Protein AF-A0A5E4QAF1-F1 (afdb_monomer)

Foldseek 3Di:
DLVVVVVDDPVVQVVVLVVDPVSVVVVCVSVVPDPDPQAFDQAPVRDTDRDPVVVVVSVVVVVCVVPPDDDDPCPVVVVVVVVVVVVVVVDPPDPPDDPPDDDDPPPDD

Sequence (109 aa):
ALETVAVESWHSAIERAGDDWSGMHRLCRQLSGRPSPIRPLMASDGTPRYRAENRAEIFADHLETQFTPNPTADVQHVETIERHLKNYFESPIAPTEDPVVFSLDKSKG

Structure (mmCIF, N/CA/C/O backbone):
data_AF-A0A5E4QAF1-F1
#
_entry.id   AF-A0A5E4QAF1-F1
#
loop_
_atom_site.group_PDB
_atom_site.id
_atom_site.type_symbol
_atom_site.label_atom_id
_atom_site.label_alt_id
_atom_site.label_comp_id
_atom_site.label_asym_id
_atom_site.label_entity_id
_atom_site.label_seq_id
_atom_site.pdbx_PDB_ins_code
_atom_site.Cartn_x
_atom_site.Cartn_y
_atom_site.Cartn_z
_atom_site.occupancy
_atom_site.B_iso_or_equiv
_atom_site.auth_seq_id
_atom_site.auth_comp_id
_atom_site.auth_asym_id
_atom_site.auth_atom_id
_atom_site.pdbx_PDB_model_num
ATOM 1 N N . ALA A 1 1 ? 11.067 9.868 -22.290 1.00 47.94 1 ALA A N 1
ATOM 2 C CA . ALA A 1 1 ? 12.363 10.525 -22.020 1.00 47.94 1 ALA A CA 1
ATOM 3 C C . ALA A 1 1 ? 13.535 9.764 -22.667 1.00 47.94 1 ALA A C 1
ATOM 5 O O . ALA A 1 1 ? 14.500 9.434 -21.994 1.00 47.94 1 ALA A O 1
ATOM 6 N N . LEU A 1 2 ? 13.443 9.472 -23.972 1.00 51.16 2 LEU A N 1
ATOM 7 C CA . LEU A 1 2 ? 14.575 9.040 -24.816 1.00 51.16 2 LEU A CA 1
ATOM 8 C C . LEU A 1 2 ? 15.195 10.234 -25.569 1.00 51.16 2 LEU A C 1
ATOM 10 O O . LEU A 1 2 ? 16.276 10.118 -26.131 1.00 51.16 2 LEU A O 1
ATOM 14 N N . GLU A 1 3 ? 14.520 11.387 -25.558 1.00 51.44 3 GLU A N 1
ATOM 15 C CA . GLU A 1 3 ? 14.890 12.566 -26.348 1.00 51.44 3 GLU A CA 1
ATOM 16 C C . GLU A 1 3 ? 16.196 13.228 -25.900 1.00 51.44 3 GLU A C 1
ATOM 18 O O . GLU A 1 3 ? 16.859 13.852 -26.717 1.00 51.44 3 GLU A O 1
ATOM 23 N N . THR A 1 4 ? 16.619 13.072 -24.642 1.00 54.19 4 THR A N 1
ATOM 24 C CA . THR A 1 4 ? 17.805 13.783 -24.134 1.00 54.19 4 THR A CA 1
ATOM 25 C C . THR A 1 4 ? 19.129 13.118 -24.508 1.00 54.19 4 THR A C 1
ATOM 27 O O . THR A 1 4 ? 20.144 13.799 -24.553 1.00 54.19 4 THR A O 1
ATOM 30 N N . VAL A 1 5 ? 19.141 11.810 -24.795 1.00 55.03 5 VAL A N 1
ATOM 31 C CA . VAL A 1 5 ? 20.371 11.093 -25.196 1.00 55.03 5 VAL A CA 1
ATOM 32 C C . VAL A 1 5 ? 20.647 11.266 -26.690 1.00 55.03 5 VAL A C 1
ATOM 34 O O . VAL A 1 5 ? 21.797 11.247 -27.102 1.00 55.03 5 VAL A O 1
ATOM 37 N N . ALA A 1 6 ? 19.616 11.511 -27.504 1.00 55.12 6 ALA A N 1
ATOM 38 C CA . ALA A 1 6 ? 19.778 11.754 -28.938 1.00 55.12 6 ALA A CA 1
ATOM 39 C C . ALA A 1 6 ? 20.505 13.078 -29.260 1.00 55.12 6 ALA A C 1
ATOM 41 O O . ALA A 1 6 ? 20.986 13.249 -30.377 1.00 55.12 6 ALA A O 1
ATOM 42 N N . VAL A 1 7 ? 20.583 14.002 -28.294 1.00 59.25 7 VAL A N 1
ATOM 43 C CA . VAL A 1 7 ? 21.249 15.311 -28.430 1.00 59.25 7 VAL A CA 1
ATOM 44 C C . VAL A 1 7 ? 22.731 15.252 -28.020 1.00 59.25 7 VAL A C 1
ATOM 46 O O . VAL A 1 7 ? 23.509 16.124 -28.400 1.00 59.25 7 VAL A O 1
ATOM 49 N N . GLU A 1 8 ? 23.158 14.214 -27.297 1.00 63.34 8 GLU A N 1
ATOM 50 C CA . GLU A 1 8 ? 24.538 14.051 -26.829 1.00 63.34 8 GLU A CA 1
ATOM 51 C C . GLU A 1 8 ? 25.272 12.948 -27.603 1.00 63.34 8 GLU A C 1
ATOM 53 O O . GLU A 1 8 ? 24.698 11.928 -27.979 1.00 63.34 8 GLU A O 1
ATOM 58 N N . SER A 1 9 ? 26.579 13.123 -27.819 1.00 82.69 9 SER A N 1
ATOM 59 C CA . SER A 1 9 ? 27.425 12.041 -28.333 1.00 82.69 9 SER A CA 1
ATOM 60 C C . SER A 1 9 ? 27.401 10.860 -27.359 1.00 82.69 9 SER A C 1
ATOM 62 O O . SER A 1 9 ? 27.585 11.041 -26.153 1.00 82.69 9 SER A O 1
ATOM 64 N N . TRP A 1 10 ? 27.243 9.639 -27.881 1.00 80.62 10 TRP A N 1
ATOM 65 C CA . TRP A 1 10 ? 27.295 8.396 -27.099 1.00 80.62 10 TRP A CA 1
ATOM 66 C C . TRP A 1 10 ? 28.526 8.303 -26.198 1.00 80.62 10 TRP A C 1
ATOM 68 O O . TRP A 1 10 ? 28.453 7.741 -25.109 1.00 80.62 10 TRP A O 1
ATOM 78 N N . HIS A 1 11 ? 29.641 8.889 -26.633 1.00 84.25 11 HIS A N 1
ATOM 79 C CA . HIS A 1 11 ? 30.870 8.932 -25.856 1.00 84.25 11 HIS A CA 1
ATOM 80 C C . HIS A 1 11 ? 30.687 9.702 -24.542 1.00 84.25 11 HIS A C 1
ATOM 82 O O . HIS A 1 11 ? 30.952 9.161 -23.474 1.00 84.25 11 HIS A O 1
ATOM 88 N N . SER A 1 12 ? 30.113 10.904 -24.606 1.00 85.00 12 SER A N 1
ATOM 89 C CA . SER A 1 12 ? 29.847 11.740 -23.431 1.00 85.00 12 SER A CA 1
ATOM 90 C C . SER A 1 12 ? 28.788 11.132 -22.506 1.00 85.00 12 SER A C 1
ATOM 92 O O . SER A 1 12 ? 28.875 11.272 -21.288 1.00 85.00 12 SER A O 1
ATOM 94 N N . ALA A 1 13 ? 27.799 10.425 -23.066 1.00 83.50 13 ALA A N 1
ATOM 95 C CA . ALA A 1 13 ? 26.800 9.707 -22.276 1.00 83.50 13 ALA A CA 1
ATOM 96 C C . ALA A 1 13 ? 27.411 8.537 -21.483 1.00 83.50 13 ALA A C 1
ATOM 98 O O . ALA A 1 13 ? 27.023 8.306 -20.337 1.00 83.50 13 ALA A O 1
ATOM 99 N N . ILE A 1 14 ? 28.373 7.821 -22.076 1.00 87.12 14 ILE A N 1
ATOM 100 C CA . ILE A 1 14 ? 29.098 6.723 -21.424 1.00 87.12 14 ILE A CA 1
ATOM 101 C C . ILE A 1 14 ? 30.085 7.258 -20.383 1.00 87.12 14 ILE A C 1
ATOM 103 O O . ILE A 1 14 ? 30.112 6.720 -19.281 1.00 87.12 14 ILE A O 1
ATOM 107 N N . GLU A 1 15 ? 30.845 8.316 -20.689 1.00 90.31 15 GLU A N 1
ATOM 108 C CA . GLU A 1 15 ? 31.775 8.941 -19.733 1.00 90.31 15 GLU A CA 1
ATOM 109 C C . GLU A 1 15 ? 31.044 9.395 -18.469 1.00 90.31 15 GLU A C 1
ATOM 111 O O . GLU A 1 15 ? 31.394 8.980 -17.370 1.00 90.31 15 GLU A O 1
ATOM 116 N N . ARG A 1 16 ? 29.938 10.130 -18.625 1.00 86.88 16 ARG A N 1
ATOM 117 C CA . ARG A 1 16 ? 29.124 10.601 -17.495 1.00 86.88 16 ARG A CA 1
ATOM 118 C C . ARG A 1 16 ? 28.494 9.472 -16.682 1.00 86.88 16 ARG A C 1
ATOM 120 O O . ARG A 1 16 ? 28.290 9.599 -15.480 1.00 86.88 16 ARG A O 1
ATOM 127 N N . ALA A 1 17 ? 28.110 8.379 -17.338 1.00 87.88 17 ALA A N 1
ATOM 128 C CA . ALA A 1 17 ? 27.568 7.210 -16.651 1.00 87.88 17 ALA A CA 1
ATOM 129 C C . ALA A 1 17 ? 28.665 6.362 -15.985 1.00 87.88 17 ALA A C 1
ATOM 131 O O . ALA A 1 17 ? 28.347 5.553 -15.117 1.00 87.88 17 ALA A O 1
ATOM 132 N N . GLY A 1 18 ? 29.925 6.525 -16.397 1.00 87.50 18 GLY A N 1
ATOM 133 C CA . GLY A 1 18 ? 31.085 5.804 -15.878 1.00 87.50 18 GLY A CA 1
ATOM 134 C C . GLY A 1 18 ? 31.585 6.306 -14.524 1.00 87.50 18 GLY A C 1
ATOM 135 O O . GLY A 1 18 ? 32.295 5.564 -13.851 1.00 87.50 18 GLY A O 1
ATOM 136 N N . ASP A 1 19 ? 31.176 7.508 -14.105 1.00 88.25 19 ASP A N 1
ATOM 137 C CA . ASP A 1 19 ? 31.572 8.113 -12.825 1.00 88.25 19 ASP A CA 1
ATOM 138 C C . ASP A 1 19 ? 31.082 7.317 -11.598 1.00 88.25 19 ASP A C 1
ATOM 140 O O . ASP A 1 19 ? 31.707 7.358 -10.540 1.00 88.25 19 ASP A O 1
ATOM 144 N N . ASP A 1 20 ? 29.973 6.577 -11.725 1.00 89.50 20 ASP A N 1
ATOM 145 C CA . ASP A 1 20 ? 29.440 5.715 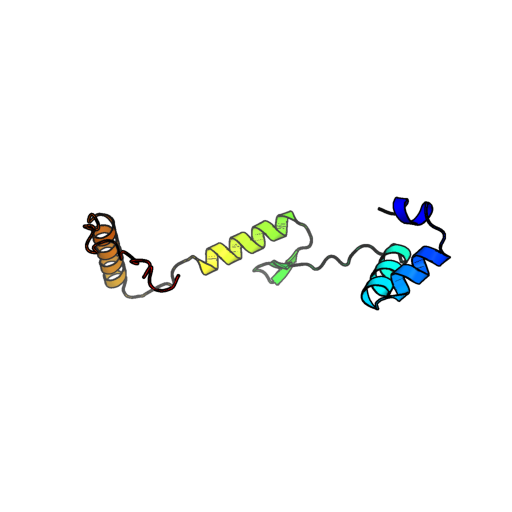-10.666 1.00 89.50 20 ASP A CA 1
ATOM 146 C C . ASP A 1 20 ? 28.658 4.515 -11.229 1.00 89.50 20 ASP A C 1
ATOM 148 O O . ASP A 1 20 ? 28.003 4.577 -12.273 1.00 89.50 20 ASP A O 1
ATOM 152 N N . TRP A 1 21 ? 28.647 3.417 -10.473 1.00 86.31 21 TRP A N 1
ATOM 153 C CA . TRP A 1 21 ? 27.923 2.193 -10.806 1.00 86.31 21 TRP A CA 1
ATOM 154 C C . TRP A 1 21 ? 26.425 2.446 -11.011 1.00 86.31 21 TRP A C 1
ATOM 156 O O . TRP A 1 21 ? 25.815 1.862 -11.910 1.00 86.31 21 TRP A O 1
ATOM 166 N N . SER A 1 22 ? 25.815 3.350 -10.234 1.00 87.94 22 SER A N 1
ATOM 167 C CA . SER A 1 22 ? 24.399 3.698 -10.405 1.00 87.94 22 SER A CA 1
ATOM 168 C C . SER A 1 22 ? 24.117 4.420 -11.730 1.00 87.94 22 SER A C 1
ATOM 170 O O . SER A 1 22 ? 23.057 4.204 -12.332 1.00 87.94 22 SER A O 1
ATOM 172 N N . GLY A 1 23 ? 25.075 5.216 -12.218 1.00 88.06 23 GLY A N 1
ATOM 173 C CA . GLY A 1 23 ? 25.031 5.885 -13.516 1.00 88.06 23 GLY A CA 1
ATOM 174 C C . GLY A 1 23 ? 25.014 4.874 -14.656 1.00 88.06 23 GLY A C 1
ATOM 175 O O . GLY A 1 23 ? 24.104 4.893 -15.491 1.00 88.06 23 GLY A O 1
ATOM 176 N N . MET A 1 24 ? 25.942 3.916 -14.624 1.00 90.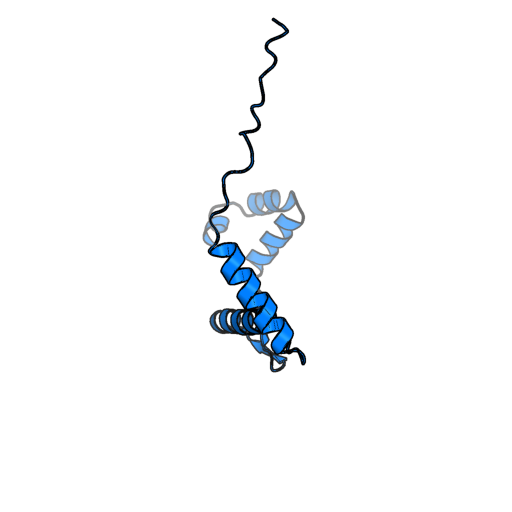56 24 MET A N 1
ATOM 177 C CA . MET A 1 24 ? 26.012 2.834 -15.606 1.00 90.56 24 MET A CA 1
ATOM 178 C C . MET A 1 24 ? 24.750 1.961 -15.584 1.00 90.56 24 MET A C 1
ATOM 180 O O . MET A 1 24 ? 24.181 1.661 -16.635 1.00 90.56 24 MET A O 1
ATOM 184 N N . HIS A 1 25 ? 24.229 1.617 -14.400 1.00 87.56 25 HIS A N 1
ATOM 185 C CA . HIS A 1 25 ? 22.956 0.892 -14.276 1.00 87.56 25 HIS A CA 1
ATOM 186 C C . HIS A 1 25 ? 21.787 1.649 -14.892 1.00 87.56 25 HIS A C 1
ATOM 188 O O . HIS A 1 25 ? 20.954 1.048 -15.573 1.00 87.56 25 HIS A O 1
ATOM 194 N N . ARG A 1 26 ? 21.711 2.965 -14.674 1.00 86.88 26 ARG A N 1
ATOM 195 C CA . ARG A 1 26 ? 20.662 3.812 -15.248 1.00 86.88 26 ARG A CA 1
ATOM 196 C C . ARG A 1 26 ? 20.768 3.875 -16.773 1.00 86.88 26 ARG A C 1
ATOM 198 O O . ARG A 1 26 ? 19.738 3.737 -17.433 1.00 86.88 26 ARG A O 1
ATOM 205 N N . LEU A 1 27 ? 21.976 4.018 -17.322 1.00 88.06 27 LEU A N 1
ATOM 206 C CA . LEU A 1 27 ? 22.211 4.004 -18.769 1.00 88.06 27 LEU A CA 1
ATOM 207 C C . LEU A 1 27 ? 21.804 2.652 -19.375 1.00 88.06 27 LEU A C 1
ATOM 209 O O . LEU A 1 27 ? 20.961 2.607 -20.268 1.00 88.06 27 LEU A O 1
ATOM 213 N N . CYS A 1 28 ? 22.297 1.539 -18.825 1.00 87.88 28 CYS A N 1
ATOM 214 C CA . CYS A 1 28 ? 21.918 0.187 -19.250 1.00 87.88 28 CYS A CA 1
ATOM 215 C C . CYS A 1 28 ? 20.400 -0.037 -19.192 1.00 87.88 28 CYS A C 1
ATOM 217 O O . CYS A 1 28 ? 19.810 -0.633 -20.095 1.00 87.88 28 CYS A O 1
ATOM 219 N N . ARG A 1 29 ? 19.737 0.477 -18.150 1.00 85.88 29 ARG A N 1
ATOM 220 C CA . ARG A 1 29 ? 18.280 0.417 -18.000 1.00 85.88 29 ARG A CA 1
ATOM 221 C C . ARG A 1 29 ? 17.563 1.149 -19.131 1.00 85.88 29 ARG A C 1
ATOM 223 O O . ARG A 1 29 ? 16.656 0.571 -19.727 1.00 85.88 29 ARG A O 1
ATOM 230 N N . GLN A 1 30 ? 17.971 2.382 -19.426 1.00 85.69 30 GLN A N 1
ATOM 231 C CA . GLN A 1 30 ? 17.395 3.197 -20.497 1.00 85.69 30 GLN A CA 1
ATOM 232 C C . GLN A 1 30 ? 17.591 2.542 -21.869 1.00 85.69 30 GLN A C 1
ATOM 234 O O . GLN A 1 30 ? 16.636 2.452 -22.638 1.00 85.69 30 GLN A O 1
ATOM 239 N N . LEU A 1 31 ? 18.790 2.014 -22.138 1.00 87.50 31 LEU A N 1
ATOM 240 C CA . LEU A 1 31 ? 19.121 1.355 -23.405 1.00 87.50 31 LEU A CA 1
ATOM 241 C C . LEU A 1 31 ? 18.389 0.037 -23.610 1.00 87.50 31 LEU A C 1
ATOM 243 O O . LEU A 1 31 ? 18.020 -0.294 -24.732 1.00 87.50 31 LEU A O 1
ATOM 247 N N . SER A 1 32 ? 18.145 -0.711 -22.533 1.00 87.69 32 SER A N 1
ATOM 248 C CA . SER A 1 32 ? 17.455 -1.997 -22.630 1.00 87.69 32 SER A CA 1
ATOM 249 C C . SER A 1 32 ? 16.023 -1.879 -23.159 1.00 87.69 32 SER A C 1
ATOM 251 O O . SER A 1 32 ? 15.444 -2.894 -23.542 1.00 87.69 32 SER A O 1
ATOM 253 N N . GLY A 1 33 ? 15.420 -0.681 -23.109 1.00 82.69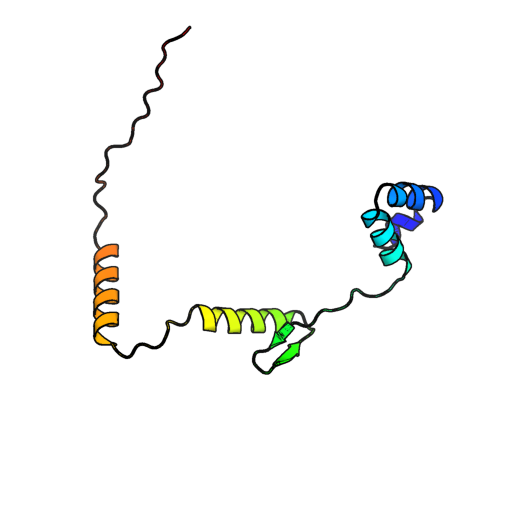 33 GLY A N 1
ATOM 254 C CA . GLY A 1 33 ? 14.021 -0.453 -23.477 1.00 82.69 33 GLY A CA 1
ATOM 255 C C . GLY A 1 33 ? 13.025 -1.288 -22.664 1.00 82.69 33 GLY A C 1
ATOM 256 O O . GLY A 1 33 ? 11.836 -1.311 -22.978 1.00 82.69 33 GLY A O 1
ATOM 257 N N . ARG A 1 34 ? 13.489 -2.003 -21.627 1.00 82.75 34 ARG A N 1
ATOM 258 C CA . ARG A 1 34 ? 12.652 -2.907 -20.848 1.00 82.75 34 ARG A CA 1
ATOM 259 C C . ARG A 1 34 ? 11.711 -2.078 -19.981 1.00 82.75 34 ARG A C 1
ATOM 261 O O . ARG A 1 34 ? 12.181 -1.188 -19.264 1.00 82.75 34 ARG A O 1
ATOM 268 N N . PRO A 1 35 ? 10.403 -2.384 -19.980 1.00 78.50 35 PRO A N 1
ATOM 269 C CA . PRO A 1 35 ? 9.487 -1.746 -19.052 1.00 78.50 35 PRO A CA 1
ATOM 270 C C . PRO A 1 35 ? 9.943 -2.016 -17.616 1.00 78.50 35 PRO A C 1
ATOM 272 O O . PRO A 1 35 ? 10.552 -3.048 -17.307 1.00 78.50 35 PRO A O 1
ATOM 275 N N . SER A 1 36 ? 9.663 -1.072 -16.718 1.00 76.25 36 SER A N 1
ATOM 276 C CA . SER A 1 36 ? 9.976 -1.280 -15.309 1.00 76.25 36 SER A CA 1
ATOM 277 C C . SER A 1 36 ? 9.197 -2.490 -14.786 1.00 76.25 36 SER A C 1
ATOM 279 O O . SER A 1 36 ? 8.010 -2.597 -15.099 1.00 76.25 36 SER A O 1
ATOM 281 N N . PRO A 1 37 ? 9.813 -3.413 -14.019 1.00 76.12 37 PRO A N 1
ATOM 282 C CA . PRO A 1 37 ? 9.076 -4.533 -13.476 1.00 76.12 37 PRO A CA 1
ATOM 283 C C . PRO A 1 37 ? 8.008 -3.974 -12.540 1.00 76.12 37 PRO A C 1
ATOM 285 O O . PRO A 1 37 ? 8.310 -3.280 -11.565 1.00 76.12 37 PRO A O 1
ATOM 288 N N . ILE A 1 38 ? 6.751 -4.258 -12.862 1.00 81.81 38 ILE A N 1
ATOM 289 C CA . ILE A 1 38 ? 5.629 -3.894 -12.009 1.00 81.81 38 ILE A CA 1
ATOM 290 C C . ILE A 1 38 ? 5.645 -4.875 -10.844 1.00 81.81 38 ILE A C 1
ATOM 292 O O . ILE A 1 38 ? 5.356 -6.057 -11.015 1.00 81.81 38 ILE A O 1
ATOM 296 N N . ARG A 1 39 ? 6.017 -4.389 -9.659 1.00 85.31 39 ARG A N 1
ATOM 297 C CA . ARG A 1 39 ? 5.892 -5.169 -8.427 1.00 85.31 39 ARG A CA 1
ATOM 298 C C . ARG A 1 39 ? 4.430 -5.128 -7.965 1.00 85.31 39 ARG A C 1
ATOM 300 O O . ARG A 1 39 ? 3.932 -4.022 -7.715 1.00 85.31 39 ARG A O 1
ATOM 307 N N . PRO A 1 40 ? 3.729 -6.274 -7.906 1.00 90.94 40 PRO A N 1
ATOM 308 C CA . PRO A 1 40 ? 2.375 -6.312 -7.377 1.00 90.94 40 PRO A CA 1
ATOM 309 C C . PRO A 1 40 ? 2.38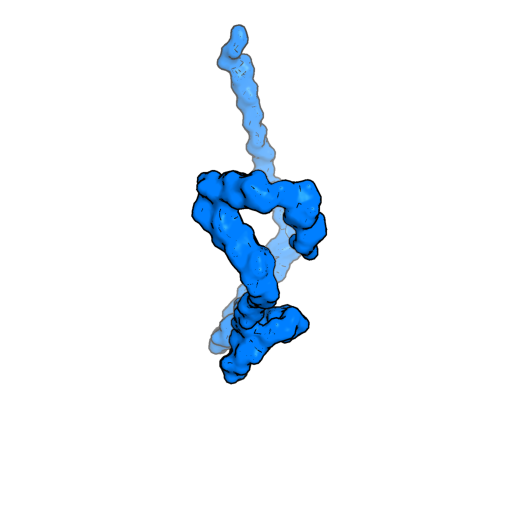3 -6.102 -5.862 1.00 90.94 40 PRO A C 1
ATOM 311 O O . PRO A 1 40 ? 3.366 -6.426 -5.194 1.00 90.94 40 PRO A O 1
ATOM 314 N N . LEU A 1 41 ? 1.278 -5.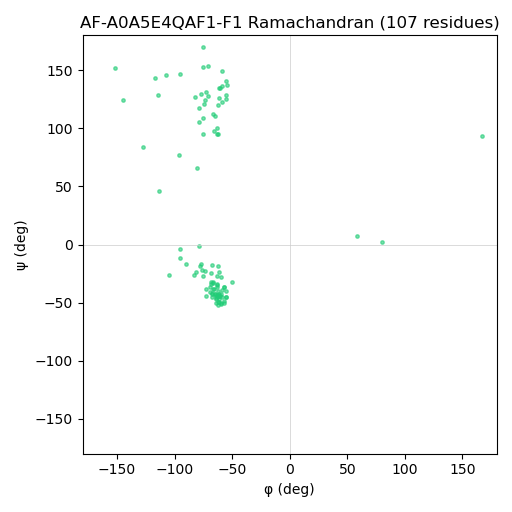580 -5.335 1.00 93.12 41 LEU A N 1
ATOM 315 C CA . LEU A 1 41 ? 0.975 -5.664 -3.907 1.00 93.12 41 LEU A CA 1
ATOM 316 C C . LEU A 1 41 ? 0.073 -6.870 -3.666 1.00 93.12 41 LEU A C 1
ATOM 318 O O . LEU A 1 41 ? -0.743 -7.205 -4.525 1.00 93.12 41 LEU A O 1
ATOM 322 N N . MET A 1 42 ? 0.230 -7.517 -2.518 1.00 94.06 42 MET A N 1
ATOM 323 C CA . MET A 1 42 ? -0.670 -8.590 -2.114 1.00 94.06 42 MET A CA 1
ATOM 324 C C . MET A 1 42 ? -1.913 -7.979 -1.482 1.00 94.06 42 MET A C 1
ATOM 326 O O . MET A 1 42 ? -1.796 -7.154 -0.578 1.00 94.06 42 MET A O 1
ATOM 330 N N . ALA A 1 43 ? -3.083 -8.369 -1.978 1.00 92.25 43 ALA A N 1
ATOM 331 C CA . ALA A 1 43 ? -4.341 -8.095 -1.304 1.00 92.25 43 ALA A CA 1
ATOM 332 C C . ALA A 1 43 ? -4.523 -9.029 -0.094 1.00 92.25 43 ALA A C 1
ATOM 334 O O . ALA A 1 43 ? -3.760 -9.979 0.100 1.00 92.25 43 ALA A O 1
ATOM 335 N N . SER A 1 44 ? -5.530 -8.743 0.728 1.00 89.38 44 SER A N 1
ATOM 336 C CA . SER A 1 44 ? -5.872 -9.510 1.935 1.00 89.38 44 SER A CA 1
ATOM 337 C C . SER A 1 44 ? -6.203 -10.981 1.648 1.00 89.38 44 SER A C 1
ATOM 339 O O . SER A 1 44 ? -5.945 -11.848 2.478 1.00 89.38 44 SER A O 1
ATOM 341 N N . ASP A 1 45 ? -6.695 -11.276 0.444 1.00 91.75 45 ASP A N 1
ATOM 342 C CA . ASP A 1 45 ? -6.952 -12.623 -0.077 1.00 91.75 45 ASP A CA 1
ATOM 343 C C . ASP A 1 45 ? -5.683 -13.350 -0.577 1.00 91.75 45 ASP A C 1
ATOM 345 O O . ASP A 1 45 ? -5.757 -14.487 -1.042 1.00 91.75 45 ASP A O 1
ATOM 349 N N . GLY A 1 46 ? -4.514 -12.703 -0.510 1.00 91.81 46 GLY A N 1
ATOM 350 C CA . GLY A 1 46 ? -3.246 -13.210 -1.037 1.00 91.81 46 GLY A CA 1
ATOM 351 C C . GLY A 1 46 ? -3.077 -13.037 -2.551 1.00 91.81 46 GLY A C 1
ATOM 352 O O . GLY A 1 46 ? -2.049 -13.439 -3.101 1.00 91.81 46 GLY A O 1
ATOM 353 N N . THR A 1 47 ? -4.041 -12.425 -3.245 1.00 93.75 47 THR A N 1
ATOM 354 C CA . THR A 1 47 ? -3.979 -12.216 -4.693 1.00 93.75 47 THR A CA 1
ATOM 355 C C . THR A 1 47 ? -3.045 -11.048 -5.033 1.00 93.75 47 THR A C 1
ATOM 357 O O . THR A 1 47 ? -3.232 -9.937 -4.525 1.00 93.75 47 THR A O 1
ATOM 360 N N . PRO A 1 48 ? -2.078 -11.217 -5.957 1.00 94.00 48 PRO A N 1
ATOM 361 C CA . PRO A 1 48 ? -1.237 -10.117 -6.415 1.00 94.00 48 PRO A CA 1
ATOM 362 C C . PRO A 1 48 ? -2.025 -9.126 -7.289 1.00 94.00 48 PRO A C 1
ATOM 364 O O . PRO A 1 48 ? -2.632 -9.492 -8.297 1.00 94.00 48 PRO A O 1
ATOM 367 N N . ARG A 1 49 ? -1.972 -7.835 -6.947 1.00 93.44 49 ARG A N 1
ATOM 368 C CA . ARG A 1 49 ? -2.620 -6.735 -7.677 1.00 93.44 49 ARG A CA 1
ATOM 369 C C . ARG A 1 49 ? -1.581 -5.781 -8.277 1.00 93.44 49 ARG A C 1
ATOM 371 O O . ARG A 1 49 ? -0.689 -5.286 -7.589 1.00 93.44 49 ARG A O 1
ATOM 378 N N . TYR A 1 50 ? -1.715 -5.504 -9.576 1.00 90.88 50 TYR A N 1
ATOM 379 C CA . TYR A 1 50 ? -0.713 -4.768 -10.371 1.00 90.88 50 TYR A CA 1
ATOM 380 C C . TYR A 1 50 ? -1.095 -3.321 -10.695 1.00 90.88 50 TYR A C 1
ATOM 382 O O . TYR A 1 50 ? -0.216 -2.493 -10.932 1.00 90.88 50 TYR A O 1
ATOM 390 N N . ARG A 1 51 ? -2.398 -3.026 -10.747 1.00 90.31 51 ARG A N 1
ATOM 391 C CA . ARG A 1 51 ? -2.915 -1.703 -11.109 1.00 90.31 51 ARG A CA 1
ATOM 392 C C . ARG A 1 51 ? -2.746 -0.706 -9.966 1.00 90.31 51 ARG A C 1
ATOM 394 O O . ARG A 1 51 ? -2.732 -1.114 -8.808 1.00 90.31 51 ARG A O 1
ATOM 401 N N . ALA A 1 52 ? -2.630 0.577 -10.297 1.00 86.94 52 ALA A N 1
ATOM 402 C CA . ALA A 1 52 ? -2.440 1.635 -9.309 1.00 86.94 52 ALA A CA 1
ATOM 403 C C . ALA A 1 52 ? -3.664 1.791 -8.397 1.00 86.94 52 ALA A C 1
ATOM 405 O O . ALA A 1 52 ? -3.495 1.948 -7.193 1.00 86.94 52 ALA A O 1
ATOM 406 N N . GLU A 1 53 ? -4.872 1.659 -8.947 1.00 89.25 53 GLU A N 1
ATOM 407 C CA . GLU A 1 53 ? -6.131 1.808 -8.208 1.00 89.25 53 GLU A CA 1
ATOM 408 C C . GLU A 1 53 ? -6.237 0.750 -7.104 1.00 89.25 53 GLU A C 1
ATOM 410 O O . GLU A 1 53 ? -6.485 1.071 -5.948 1.00 89.25 53 GLU A O 1
ATOM 415 N N . ASN A 1 54 ? -5.891 -0.501 -7.423 1.00 90.88 54 ASN A N 1
ATOM 416 C CA . ASN A 1 54 ? -5.892 -1.594 -6.448 1.00 90.88 54 ASN A CA 1
ATOM 417 C C . ASN A 1 54 ? -4.922 -1.363 -5.281 1.00 90.88 54 ASN A C 1
ATOM 419 O O . ASN A 1 54 ? -5.084 -1.968 -4.229 1.00 90.88 54 ASN A O 1
ATOM 423 N N . ARG A 1 55 ? -3.876 -0.545 -5.459 1.00 90.94 55 ARG A N 1
ATOM 424 C CA . ARG A 1 55 ? -2.933 -0.259 -4.371 1.00 90.94 55 ARG A CA 1
ATOM 425 C C . ARG A 1 55 ? -3.558 0.649 -3.322 1.00 90.94 55 ARG A C 1
ATOM 427 O O . ARG A 1 55 ? -3.284 0.448 -2.148 1.00 90.94 55 ARG A O 1
ATOM 434 N N . ALA A 1 56 ? -4.365 1.622 -3.747 1.00 91.81 56 ALA A N 1
ATOM 435 C CA . ALA A 1 56 ? -5.069 2.509 -2.829 1.00 91.81 56 ALA A CA 1
ATOM 436 C C . ALA A 1 56 ? -6.030 1.711 -1.940 1.00 91.81 56 ALA A C 1
ATOM 438 O O . ALA A 1 56 ? -5.988 1.876 -0.727 1.00 91.81 56 ALA A O 1
ATOM 439 N N . GLU A 1 57 ? -6.783 0.780 -2.532 1.00 93.75 57 GLU A N 1
ATOM 440 C CA . GLU A 1 57 ? -7.680 -0.119 -1.792 1.00 93.75 57 GLU A CA 1
ATOM 441 C C . GLU A 1 57 ? -6.913 -0.999 -0.795 1.00 93.75 57 GLU A C 1
ATOM 443 O O . GLU A 1 57 ? -7.246 -1.030 0.380 1.00 93.75 57 GLU A O 1
ATOM 448 N N . ILE A 1 58 ? -5.804 -1.628 -1.212 1.00 94.94 58 ILE A N 1
ATOM 449 C CA . ILE A 1 58 ? -4.977 -2.446 -0.302 1.00 94.94 58 ILE A CA 1
ATOM 450 C C . ILE A 1 58 ? -4.463 -1.625 0.889 1.00 94.94 58 ILE A C 1
ATOM 452 O O . ILE A 1 58 ? -4.395 -2.129 2.011 1.00 94.94 58 ILE A O 1
ATOM 456 N N . PHE A 1 59 ? -4.073 -0.368 0.661 1.00 93.38 59 PHE A N 1
ATOM 457 C CA . PHE A 1 59 ? -3.670 0.508 1.756 1.00 93.38 59 PHE A CA 1
ATOM 458 C C . PHE A 1 59 ? -4.850 0.898 2.642 1.00 93.38 59 PHE A C 1
ATOM 460 O O . PHE A 1 59 ? -4.682 0.908 3.857 1.00 93.38 59 PHE A O 1
ATOM 467 N N . ALA A 1 60 ? -6.017 1.191 2.068 1.00 94.00 60 ALA A N 1
ATOM 468 C CA . ALA A 1 60 ? -7.221 1.502 2.829 1.00 94.00 60 ALA A CA 1
ATOM 469 C C . ALA A 1 60 ? -7.613 0.333 3.747 1.00 94.00 60 ALA A C 1
ATOM 471 O O . ALA A 1 60 ? -7.704 0.540 4.955 1.00 94.00 60 ALA A O 1
ATOM 472 N N . ASP A 1 61 ? -7.696 -0.890 3.211 1.00 93.31 61 ASP A N 1
ATOM 473 C CA . ASP A 1 61 ? -7.993 -2.114 3.970 1.00 93.31 61 ASP A CA 1
ATOM 474 C C . ASP A 1 61 ? -7.006 -2.317 5.133 1.00 93.31 61 ASP A C 1
ATOM 476 O O . ASP A 1 61 ? -7.371 -2.645 6.269 1.00 93.31 61 ASP A O 1
ATOM 480 N N . HIS A 1 62 ? -5.712 -2.120 4.857 1.00 92.50 62 HIS A N 1
ATOM 481 C CA . HIS A 1 62 ? -4.674 -2.289 5.866 1.00 92.50 62 HIS A CA 1
ATOM 482 C C . HIS A 1 62 ? -4.769 -1.231 6.970 1.00 92.50 62 HIS A C 1
ATOM 484 O O . HIS A 1 62 ? -4.633 -1.561 8.148 1.00 92.50 62 HIS A O 1
ATOM 490 N N . LEU A 1 63 ? -5.008 0.030 6.603 1.00 94.00 63 LEU A N 1
ATOM 491 C CA . LEU A 1 63 ? -5.147 1.124 7.561 1.00 94.00 63 LEU A CA 1
ATOM 492 C C . LEU A 1 63 ? -6.417 0.967 8.399 1.00 94.00 63 LEU A C 1
ATOM 494 O O . LEU A 1 63 ? -6.347 1.137 9.611 1.00 94.00 63 LEU A O 1
ATOM 498 N N . GLU A 1 64 ? -7.542 0.579 7.798 1.00 93.44 64 GLU A N 1
ATOM 499 C CA . GLU A 1 64 ? -8.774 0.269 8.529 1.00 93.44 64 GLU A CA 1
ATOM 500 C C . GLU A 1 64 ? -8.520 -0.806 9.590 1.00 93.44 64 GLU A C 1
ATOM 502 O O . GLU A 1 64 ? -8.872 -0.630 10.756 1.00 93.44 64 GLU A O 1
ATOM 507 N N . THR A 1 65 ? -7.804 -1.871 9.226 1.00 90.25 65 THR A N 1
ATOM 508 C CA . THR A 1 65 ? -7.441 -2.935 10.169 1.00 90.25 65 THR A CA 1
ATOM 509 C C . THR A 1 65 ? -6.540 -2.426 11.301 1.00 90.25 6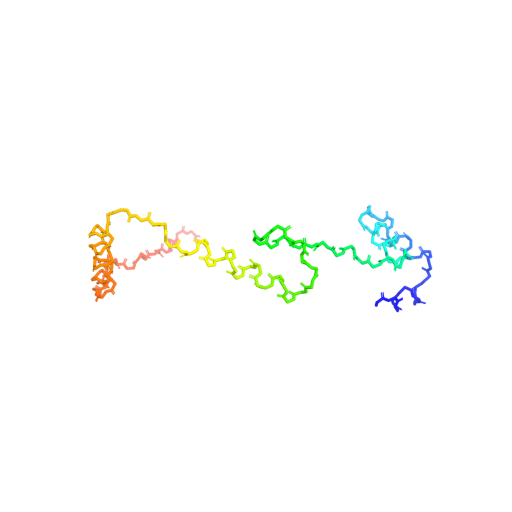5 THR A C 1
ATOM 511 O O . THR A 1 65 ? -6.755 -2.775 12.456 1.00 90.25 65 THR A O 1
ATOM 514 N N . GLN A 1 66 ? -5.529 -1.602 10.996 1.00 91.88 66 GLN A N 1
ATOM 515 C CA . GLN A 1 66 ? -4.598 -1.063 12.000 1.00 91.88 66 GLN A CA 1
ATOM 516 C C . GLN A 1 66 ? -5.258 -0.060 12.955 1.00 91.88 66 GLN A C 1
ATOM 518 O O . GLN A 1 66 ? -4.854 0.035 14.113 1.00 91.88 66 GLN A O 1
ATOM 523 N N . PHE A 1 67 ? -6.248 0.695 12.474 1.00 91.25 67 PHE A N 1
ATOM 524 C CA . PHE A 1 67 ? -6.947 1.711 13.262 1.00 91.25 67 PHE A CA 1
ATOM 525 C C . PHE A 1 67 ? -8.248 1.220 13.895 1.00 91.25 67 PHE A C 1
ATOM 527 O O . PHE A 1 67 ? -8.859 1.96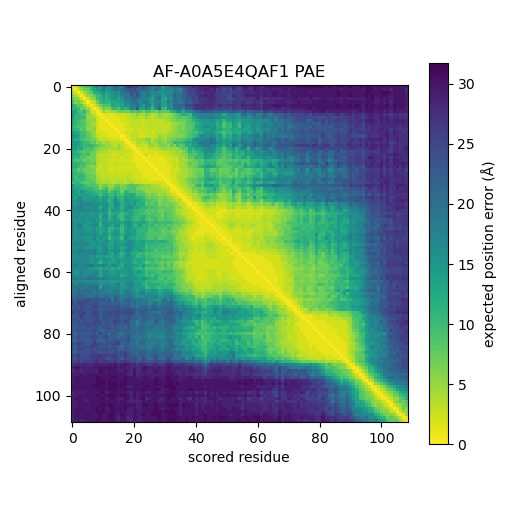0 14.666 1.00 91.25 67 PHE A O 1
ATOM 534 N N . THR A 1 68 ? -8.660 -0.017 13.626 1.00 88.69 68 THR A N 1
ATOM 535 C CA . THR A 1 68 ? -9.758 -0.651 14.355 1.00 88.69 68 THR A CA 1
ATOM 536 C C . THR A 1 68 ? -9.259 -1.050 15.748 1.00 88.69 68 THR A C 1
ATOM 538 O O . THR A 1 68 ? -8.300 -1.819 15.848 1.00 88.69 68 THR A O 1
ATOM 541 N N . PRO A 1 69 ? -9.872 -0.548 16.839 1.00 84.31 69 PRO A N 1
ATOM 542 C CA . PRO A 1 69 ? -9.490 -0.938 18.190 1.00 84.31 69 PRO A CA 1
ATOM 543 C C . PRO A 1 69 ? -9.560 -2.454 18.370 1.00 84.31 69 PRO A C 1
ATOM 545 O O . PRO A 1 69 ? -10.489 -3.107 17.888 1.00 84.31 69 PRO A O 1
ATOM 548 N N . ASN A 1 70 ? -8.597 -3.017 19.100 1.00 83.12 70 ASN A N 1
ATOM 549 C CA . ASN A 1 70 ? -8.627 -4.441 19.414 1.00 83.12 70 ASN A CA 1
ATOM 550 C C . ASN A 1 70 ? -9.914 -4.783 20.181 1.00 83.12 70 ASN A C 1
ATOM 552 O O . ASN A 1 70 ? -10.262 -4.069 21.128 1.00 83.12 70 ASN A O 1
ATOM 556 N N . PRO A 1 71 ? -10.596 -5.888 19.834 1.00 82.31 71 PRO A N 1
ATOM 557 C CA . PRO A 1 71 ? -11.757 -6.324 20.587 1.00 82.31 71 PRO A CA 1
ATOM 558 C C . PRO A 1 71 ? -11.338 -6.629 22.028 1.00 82.31 71 PRO A C 1
ATOM 560 O O . PRO A 1 71 ? -10.413 -7.407 22.269 1.00 82.31 71 PRO A O 1
ATOM 563 N N . THR A 1 72 ? -12.022 -6.015 22.990 1.00 83.44 72 THR A N 1
ATOM 564 C CA . THR A 1 72 ? -11.817 -6.263 24.420 1.00 83.44 72 THR A CA 1
ATOM 565 C C . THR A 1 72 ? -13.080 -6.832 25.045 1.00 83.44 72 THR A C 1
ATOM 567 O O . THR A 1 72 ? -14.194 -6.462 24.679 1.00 83.44 72 THR A O 1
ATOM 570 N N . ALA A 1 73 ? -12.902 -7.750 25.993 1.00 82.31 73 ALA A N 1
ATOM 571 C CA . ALA A 1 73 ? -14.007 -8.327 26.751 1.00 82.31 73 ALA A CA 1
ATOM 572 C C . ALA A 1 73 ? -14.578 -7.342 27.788 1.00 82.31 73 ALA A C 1
ATOM 574 O O . ALA A 1 73 ? -15.731 -7.476 28.190 1.00 82.31 73 ALA A O 1
ATOM 575 N N . ASP A 1 74 ? -13.787 -6.352 28.213 1.00 89.00 74 ASP A N 1
ATOM 576 C CA . ASP A 1 74 ? -14.183 -5.379 29.231 1.00 89.00 74 ASP A CA 1
ATOM 577 C C . ASP A 1 74 ? -14.712 -4.088 28.596 1.00 89.00 74 ASP A C 1
ATOM 579 O O . ASP A 1 74 ? -14.032 -3.063 28.511 1.00 89.00 74 ASP A O 1
ATOM 583 N N . VAL A 1 75 ? -15.953 -4.163 28.118 1.00 87.19 75 VAL A N 1
ATOM 584 C CA . VAL A 1 75 ? -16.653 -3.035 27.483 1.00 87.19 75 VAL A CA 1
ATOM 585 C C . VAL A 1 75 ? -16.868 -1.883 2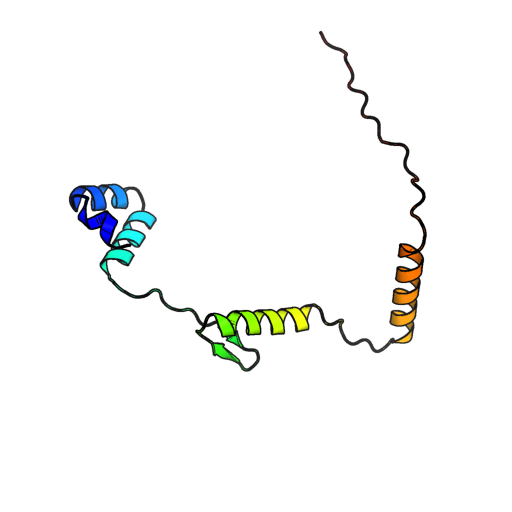8.474 1.00 87.19 75 VAL A C 1
ATOM 587 O O . VAL A 1 75 ? -16.768 -0.716 28.106 1.00 87.19 75 VAL A O 1
ATOM 590 N N . GLN A 1 76 ? -17.097 -2.193 29.754 1.00 89.44 76 GLN A N 1
ATOM 591 C CA . GLN A 1 76 ? -17.368 -1.190 30.791 1.00 89.44 76 GLN A CA 1
ATOM 592 C C . GLN A 1 76 ? -16.134 -0.343 31.117 1.00 89.44 76 GLN A C 1
ATOM 594 O O . GLN A 1 76 ? -16.236 0.868 31.352 1.00 89.44 76 GLN A O 1
ATOM 599 N N . HIS A 1 77 ? -14.953 -0.960 31.103 1.00 87.75 77 HIS A N 1
ATOM 600 C CA . HIS A 1 77 ? -13.698 -0.237 31.246 1.00 87.75 77 HIS A CA 1
ATOM 601 C C . HIS A 1 77 ? -13.450 0.716 30.071 1.00 87.75 77 HIS A C 1
ATOM 603 O O . HIS A 1 77 ? -13.087 1.871 30.303 1.00 87.75 77 HIS A O 1
ATOM 609 N N . VAL A 1 78 ? -13.716 0.280 28.833 1.00 89.00 78 VAL A N 1
ATOM 610 C CA . VAL A 1 78 ? -13.591 1.136 27.638 1.00 89.00 78 VAL A CA 1
ATOM 611 C C . VAL A 1 78 ? -14.509 2.348 27.729 1.00 89.00 78 VAL A C 1
ATOM 613 O O . VAL A 1 78 ? -14.022 3.472 27.644 1.00 89.00 78 VAL A O 1
ATOM 616 N N . GLU A 1 79 ? -15.800 2.149 28.006 1.00 91.00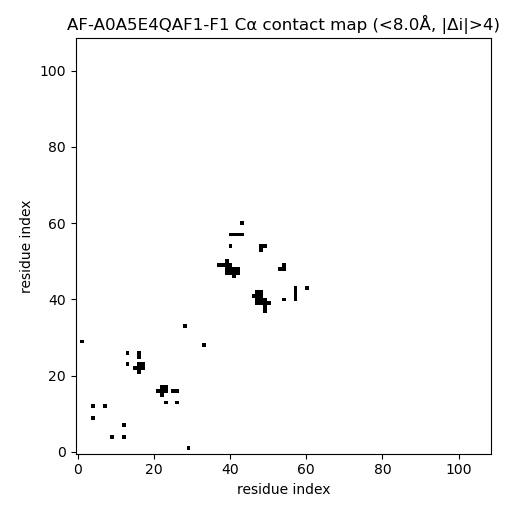 79 GLU A N 1
ATOM 617 C CA . GLU A 1 79 ? -16.770 3.247 28.159 1.00 91.00 79 GLU A CA 1
ATOM 618 C C . GLU A 1 79 ? -16.342 4.245 29.248 1.00 91.00 79 GLU A C 1
ATOM 620 O O . GLU A 1 79 ? -16.529 5.461 29.132 1.00 91.00 79 GLU A O 1
ATOM 625 N N . THR A 1 80 ? -15.734 3.742 30.326 1.00 94.00 80 THR A N 1
ATOM 626 C CA . THR A 1 80 ? -15.222 4.584 31.409 1.00 94.00 80 THR A CA 1
ATOM 627 C C . THR A 1 80 ? -14.039 5.434 30.954 1.00 94.00 80 THR A C 1
ATOM 629 O O . THR A 1 80 ? -14.020 6.633 31.245 1.00 94.00 80 THR A O 1
ATOM 632 N N . ILE A 1 81 ? -13.085 4.849 30.225 1.00 89.81 81 ILE A N 1
ATOM 633 C CA . ILE A 1 81 ? -11.943 5.579 29.664 1.00 89.81 81 ILE A CA 1
ATOM 634 C C . ILE A 1 81 ? -12.413 6.612 28.639 1.00 89.81 81 ILE A C 1
ATOM 636 O O . ILE A 1 81 ? -11.999 7.767 28.719 1.00 89.81 81 ILE A O 1
ATOM 640 N N . GLU A 1 82 ? -13.306 6.247 27.720 1.00 91.75 82 GLU A N 1
ATOM 641 C CA . GLU A 1 82 ? -13.824 7.164 26.699 1.00 91.75 82 GLU A CA 1
ATOM 642 C C . GLU A 1 82 ? -14.517 8.377 27.326 1.00 91.75 82 GLU A C 1
ATOM 644 O O . GLU A 1 82 ? -14.237 9.524 26.966 1.00 91.75 82 GLU A O 1
ATOM 649 N N . ARG A 1 83 ? -15.366 8.145 28.335 1.00 93.31 83 ARG A N 1
ATOM 650 C CA . ARG A 1 83 ? -16.004 9.221 29.103 1.00 93.31 83 ARG A CA 1
ATOM 651 C C . ARG A 1 83 ? -14.983 10.087 29.838 1.00 93.31 83 ARG A C 1
ATOM 653 O O . ARG A 1 83 ? -15.142 11.305 29.884 1.00 93.31 83 ARG A O 1
ATOM 660 N N . HIS A 1 84 ? -13.946 9.482 30.413 1.00 92.50 84 HIS A N 1
ATOM 661 C CA . HIS A 1 84 ? -12.891 10.226 31.095 1.00 92.50 84 HIS A CA 1
ATOM 662 C C . HIS A 1 84 ? -12.122 11.135 30.128 1.00 92.50 84 HIS A C 1
ATOM 664 O O . HIS A 1 84 ? -11.952 12.318 30.415 1.00 92.50 84 HIS A O 1
ATOM 670 N N . LEU A 1 85 ? -11.725 10.611 28.965 1.00 90.75 85 LEU A N 1
ATOM 671 C CA . LEU A 1 85 ? -11.041 11.378 27.923 1.00 90.75 85 LEU A CA 1
ATOM 672 C C . LEU A 1 85 ? -11.903 12.535 27.421 1.00 90.75 85 LEU A C 1
ATOM 674 O O . LEU A 1 85 ? -11.415 13.656 27.309 1.00 90.75 85 LEU A O 1
ATOM 678 N N . LYS A 1 86 ? -13.196 12.294 27.182 1.00 91.06 86 LYS A N 1
ATOM 679 C CA . LYS A 1 86 ? -14.130 13.348 26.775 1.00 91.06 86 LYS A CA 1
ATOM 680 C C . LYS A 1 86 ? -14.174 14.490 27.794 1.00 91.06 86 LYS A C 1
ATOM 682 O O . LYS A 1 86 ? -13.984 15.643 27.422 1.00 91.06 86 LYS A O 1
ATOM 687 N N . ASN A 1 87 ? -14.326 14.167 29.078 1.00 90.44 87 ASN A N 1
ATOM 688 C CA . ASN A 1 87 ? -14.327 15.169 30.147 1.00 90.44 87 ASN A CA 1
ATOM 689 C C . ASN A 1 87 ? -12.984 15.917 30.251 1.00 90.44 87 ASN A C 1
ATOM 691 O O . ASN A 1 87 ? -12.963 17.114 30.541 1.00 90.44 87 ASN A O 1
ATOM 695 N N . TYR A 1 88 ? -11.865 15.221 30.024 1.00 85.31 88 TYR A N 1
ATOM 696 C CA . TYR A 1 88 ? -10.528 15.815 30.032 1.00 85.31 88 TYR A CA 1
ATOM 697 C C . TYR A 1 88 ? -10.358 16.852 28.914 1.00 85.31 88 TYR A C 1
ATOM 699 O O . TYR A 1 88 ? -9.872 17.946 29.177 1.00 85.31 88 TYR A O 1
ATOM 707 N N . PHE A 1 89 ? -10.808 16.548 27.691 1.00 85.56 89 PHE A N 1
ATOM 708 C CA . PHE A 1 89 ? -10.725 17.478 26.557 1.00 85.56 89 PHE A CA 1
ATOM 709 C C . PHE A 1 89 ? -11.754 18.618 26.607 1.00 85.56 89 PHE A C 1
ATOM 711 O O . PHE A 1 89 ? -11.504 19.684 26.051 1.00 85.56 89 PHE A O 1
ATOM 718 N N . GLU A 1 90 ? -12.903 18.416 27.258 1.00 84.44 90 GLU A N 1
ATOM 719 C CA . GLU A 1 90 ? -13.899 19.473 27.491 1.00 84.44 90 GLU A CA 1
ATOM 720 C C . GLU A 1 90 ? -13.482 20.446 28.606 1.00 84.44 90 GLU A C 1
ATOM 722 O O . GLU A 1 90 ? -13.958 21.583 28.651 1.00 84.44 90 GLU A O 1
ATOM 727 N N . SER A 1 91 ? -12.583 20.026 29.499 1.00 70.94 91 SER A N 1
ATOM 728 C CA . SER A 1 91 ? -12.058 20.897 30.546 1.00 70.94 91 SER A CA 1
ATOM 729 C C . SER A 1 91 ? -11.086 21.909 29.925 1.00 70.94 91 SER A C 1
ATOM 731 O O . SER A 1 91 ? -10.115 21.497 29.288 1.00 70.94 91 SER A O 1
ATOM 733 N N . PRO A 1 92 ? -11.285 23.231 30.101 1.00 65.44 92 PRO A N 1
ATOM 734 C CA . PRO A 1 92 ? -10.302 24.201 29.652 1.00 65.44 92 PRO A CA 1
ATOM 735 C C . PRO A 1 92 ? -8.984 23.898 30.361 1.00 65.44 92 PRO A C 1
ATOM 737 O O . PRO A 1 92 ? -8.929 23.896 31.593 1.00 65.44 92 PRO A O 1
ATOM 740 N N . ILE A 1 93 ? -7.924 23.650 29.592 1.00 62.56 93 ILE A N 1
ATOM 741 C CA . ILE A 1 93 ? -6.568 23.629 30.135 1.00 62.56 93 ILE A CA 1
ATOM 742 C C . ILE A 1 93 ? -6.325 25.049 30.645 1.00 62.56 93 ILE A C 1
ATOM 744 O O . ILE A 1 93 ? -6.093 25.969 29.859 1.00 62.56 93 ILE A O 1
ATOM 748 N N . ALA A 1 94 ? -6.456 25.258 31.956 1.00 64.12 94 ALA A N 1
ATOM 749 C CA . ALA A 1 94 ? -6.020 26.499 32.569 1.00 64.12 94 ALA A CA 1
ATOM 750 C C . ALA A 1 94 ? -4.541 26.669 32.194 1.00 64.12 94 ALA A C 1
ATOM 752 O O . ALA A 1 94 ? -3.788 25.703 32.369 1.00 64.12 94 ALA A O 1
ATOM 753 N N . PRO A 1 95 ? -4.112 27.825 31.652 1.00 63.03 95 PRO A N 1
ATOM 754 C CA . PRO A 1 95 ? -2.705 28.067 31.373 1.00 63.03 95 PRO A CA 1
ATOM 755 C C . PRO A 1 95 ? -1.980 28.026 32.715 1.00 63.03 95 PRO A C 1
ATOM 757 O O . PRO A 1 95 ? -1.989 28.988 33.473 1.00 63.03 95 PRO A O 1
ATOM 760 N N . THR A 1 96 ? -1.444 26.861 33.049 1.00 64.31 96 THR A N 1
ATOM 761 C CA . THR A 1 96 ? -0.786 26.609 34.326 1.00 64.31 96 THR A CA 1
ATOM 762 C C . THR A 1 96 ? 0.680 26.359 34.057 1.00 64.31 96 THR A C 1
ATOM 764 O O . THR A 1 96 ? 1.232 25.410 34.581 1.00 64.31 96 THR A O 1
ATOM 767 N N . GLU A 1 97 ? 1.297 27.194 33.224 1.00 63.41 97 GLU A N 1
ATOM 768 C CA . GLU A 1 97 ? 2.734 27.446 33.275 1.00 63.41 97 GLU A CA 1
ATOM 769 C C . GLU A 1 97 ? 2.963 28.919 32.922 1.00 63.41 97 GLU A C 1
ATOM 771 O O . GLU A 1 97 ? 2.506 29.400 31.880 1.00 63.41 97 GLU A O 1
ATOM 776 N N . ASP A 1 98 ? 3.640 29.643 33.818 1.00 66.75 98 ASP A N 1
ATOM 777 C CA . ASP A 1 98 ? 4.253 30.923 33.472 1.00 66.75 98 ASP A CA 1
ATOM 778 C C . ASP A 1 98 ? 5.178 30.693 32.267 1.00 66.75 98 ASP A C 1
ATOM 780 O O . ASP A 1 98 ? 5.904 29.692 32.241 1.00 66.75 98 ASP A O 1
ATOM 784 N N . PRO A 1 99 ? 5.185 31.584 31.257 1.00 68.81 99 PRO A N 1
ATOM 785 C CA . PRO A 1 99 ? 6.069 31.426 30.114 1.00 68.81 99 PRO A CA 1
ATOM 786 C C . PRO A 1 99 ? 7.510 31.303 30.612 1.00 68.81 99 PRO A C 1
ATOM 788 O O . PRO A 1 99 ? 8.000 32.175 31.330 1.00 68.81 99 PRO A O 1
ATOM 791 N N . VAL A 1 100 ? 8.201 30.228 30.225 1.00 67.50 100 VAL A N 1
ATOM 792 C CA . VAL A 1 100 ? 9.636 30.077 30.483 1.00 67.50 100 VAL A CA 1
ATOM 793 C C . VAL A 1 100 ? 10.363 31.191 29.726 1.00 67.50 100 VAL A C 1
ATOM 795 O O . VAL A 1 100 ? 10.636 31.091 28.529 1.00 67.50 100 VAL A O 1
ATOM 798 N N . VAL A 1 101 ? 10.637 32.298 30.420 1.00 68.75 101 VAL A N 1
ATOM 799 C CA . VAL A 1 101 ? 11.403 33.422 29.885 1.00 68.75 101 VAL A CA 1
ATOM 800 C C . VAL A 1 101 ? 12.878 33.050 29.940 1.00 68.75 101 VAL A C 1
ATOM 802 O O . VAL A 1 101 ? 13.511 33.071 30.994 1.00 68.75 101 VAL A O 1
ATOM 805 N N . PHE A 1 102 ? 13.448 32.733 28.781 1.00 65.75 102 PHE A N 1
ATOM 806 C CA . PHE A 1 102 ? 14.895 32.647 28.630 1.00 65.75 102 PHE A CA 1
ATOM 807 C C . PHE A 1 102 ? 15.471 34.063 28.579 1.00 65.75 102 PHE A C 1
ATOM 809 O O . PHE A 1 102 ? 15.506 34.707 27.529 1.00 65.75 102 PHE A O 1
ATOM 816 N N . SER A 1 103 ? 15.917 34.564 29.728 1.00 73.94 103 SER A N 1
ATOM 817 C CA . SER A 1 103 ? 16.709 35.789 29.788 1.00 73.94 103 SER A CA 1
ATOM 818 C C . SER A 1 103 ? 18.060 35.538 29.118 1.00 73.94 103 SER A C 1
ATOM 820 O O . SER A 1 103 ? 18.874 34.767 29.623 1.00 73.94 103 SER A O 1
ATOM 822 N N . LEU A 1 104 ? 18.300 36.177 27.970 1.00 64.69 104 LEU A N 1
ATOM 823 C CA . LEU A 1 104 ? 19.623 36.199 27.350 1.00 64.69 104 LEU A CA 1
ATOM 824 C C . LEU A 1 104 ? 20.574 36.958 28.283 1.00 64.69 104 LEU A C 1
ATOM 826 O O . LEU A 1 104 ? 20.450 38.175 28.438 1.00 64.69 104 LEU A O 1
ATOM 830 N N . ASP A 1 105 ? 21.516 36.244 28.892 1.00 64.81 105 ASP A N 1
ATOM 831 C CA . ASP A 1 105 ? 22.585 36.846 29.680 1.00 64.81 105 ASP A CA 1
ATOM 832 C C . ASP A 1 105 ? 23.483 37.667 28.741 1.00 64.81 105 ASP A C 1
ATOM 834 O O . ASP A 1 105 ? 24.329 37.141 28.014 1.00 64.81 105 ASP A O 1
ATOM 838 N N . LYS A 1 106 ? 23.252 38.983 28.688 1.00 64.81 106 LYS A N 1
ATOM 839 C CA . LYS A 1 106 ? 24.136 39.931 28.004 1.00 64.81 106 LYS A CA 1
ATOM 840 C C . LYS A 1 106 ? 25.315 40.259 28.913 1.00 64.81 106 LYS A C 1
ATOM 842 O O . LYS A 1 106 ? 25.491 41.394 29.341 1.00 64.81 106 LYS A O 1
ATOM 847 N N . SER A 1 107 ? 26.139 39.256 29.176 1.00 59.91 107 SER A N 1
ATOM 848 C CA . SER A 1 107 ? 27.428 39.414 29.834 1.00 59.91 107 SER A CA 1
ATOM 849 C C . SER A 1 107 ? 28.498 38.741 28.985 1.00 59.91 107 SER A C 1
ATOM 851 O O . SER A 1 107 ? 28.821 37.568 29.167 1.00 59.91 107 SER A O 1
ATOM 853 N N . LYS A 1 108 ? 28.982 39.501 27.994 1.00 55.44 108 LYS A N 1
ATOM 854 C CA . LYS A 1 108 ? 30.385 39.626 27.552 1.00 55.44 108 LYS A CA 1
ATOM 855 C C . LYS A 1 108 ? 30.432 40.332 26.195 1.00 55.44 108 LYS A C 1
ATOM 857 O O . LYS A 1 108 ? 30.317 39.704 25.145 1.00 55.44 108 LYS A O 1
ATOM 862 N N . GLY A 1 109 ? 30.597 41.649 26.264 1.00 45.06 109 GLY A N 1
ATOM 863 C CA . GLY A 1 109 ? 31.146 42.511 25.223 1.00 45.06 109 GLY A CA 1
ATOM 864 C C . GLY A 1 109 ? 32.180 43.405 25.881 1.00 45.06 109 GLY A C 1
ATOM 865 O O . GLY A 1 109 ? 31.867 43.882 26.995 1.00 45.06 109 GLY A O 1
#

Secondary structure (DSSP, 8-state):
--TTTTTS-HHHHHHHHHTSHHHHHHHHHHHT-PPPP-PPEEPTTS-EE-SHHHHHHHHHHHHHHHHSPPP-S-HHHHHHHHHHHHHHHHS-----S------------

Organism: NCBI:txid189913

pLDDT: mean 81.74, std 12.73, range [45.06, 94.94]

Radius of gyration: 29.71 Å; Cα contacts (8 Å, |Δi|>4): 38; chains: 1; bounding box: 49×56×63 Å

Mean predicted aligned error: 15.95 Å

Solvent-accessible surface area (backbone atoms only — not comparable to full-atom values): 7100 Å² total; per-residue (Å²): 138,68,71,72,60,77,77,48,60,68,66,60,57,49,56,66,17,65,78,40,71,69,36,41,50,50,50,53,48,63,71,63,69,60,76,79,83,82,78,55,46,68,37,97,87,66,51,74,41,75,55,72,70,57,50,56,52,45,49,48,58,51,48,53,60,71,70,48,77,78,91,66,92,60,58,67,59,50,56,50,51,54,54,50,51,51,54,57,72,70,45,79,79,68,88,84,66,81,80,85,76,82,77,79,79,89,79,86,131